Protein AF-A0A0Q4FLW7-F1 (afdb_monomer_lite)

pLDDT: mean 79.99, std 10.86, range [46.94, 91.44]

Radius of gyration: 12.94 Å; chains: 1; bounding box: 35×34×32 Å

Sequence (81 aa):
MASPAFAWTARFVAEQFGVEEDLVEEIASMAMQPEDGRIFIIDSNDDNSPSVTAFTRDGIDYLRETLGDPSSCYYRLSPRP

Secondary structure (DSSP, 8-state):
----S--EEHHHHHHHHTS-HHHHHHHHHHH--GGGTEEEEESSSSTTSPEEEEE-HHHHHHHHHHHH-TTSTTTTTSPP-

Structure (mmCIF, N/CA/C/O backbone):
data_AF-A0A0Q4FLW7-F1
#
_entry.id   AF-A0A0Q4FLW7-F1
#
loop_
_atom_site.group_PDB
_atom_site.id
_atom_site.type_symbol
_atom_site.label_atom_id
_atom_site.label_alt_id
_atom_site.label_comp_id
_atom_site.label_asym_id
_atom_site.label_entity_id
_atom_site.label_seq_id
_atom_site.pdbx_PDB_ins_code
_atom_site.Cartn_x
_atom_site.Cartn_y
_atom_site.Cartn_z
_atom_site.occupancy
_atom_site.B_iso_or_equiv
_atom_site.auth_seq_id
_atom_site.auth_comp_id
_atom_site.auth_asym_id
_atom_site.auth_atom_id
_atom_site.pdbx_PDB_model_num
ATOM 1 N N . MET A 1 1 ? 1.090 -21.031 0.881 1.00 46.94 1 MET A N 1
ATOM 2 C CA . MET A 1 1 ? 1.632 -19.681 0.639 1.00 46.94 1 MET A CA 1
ATOM 3 C C . MET A 1 1 ? 0.937 -19.147 -0.598 1.00 46.94 1 MET A C 1
ATOM 5 O O . MET A 1 1 ? 1.115 -19.726 -1.663 1.00 46.94 1 MET A O 1
ATOM 9 N N . ALA A 1 2 ? 0.042 -18.173 -0.444 1.00 54.56 2 ALA A N 1
ATOM 10 C CA . ALA A 1 2 ? -0.594 -17.537 -1.591 1.00 54.56 2 ALA A CA 1
ATOM 11 C C . ALA A 1 2 ? 0.444 -16.599 -2.211 1.00 54.56 2 ALA A C 1
ATOM 13 O O . ALA A 1 2 ? 0.896 -15.668 -1.556 1.00 54.56 2 ALA A O 1
ATOM 14 N N . SER A 1 3 ? 0.883 -16.893 -3.434 1.00 57.50 3 SER A N 1
ATOM 15 C CA . SER A 1 3 ? 1.678 -15.931 -4.189 1.00 57.50 3 SER A CA 1
ATOM 16 C C . SER A 1 3 ? 0.707 -14.844 -4.651 1.00 57.50 3 SER A C 1
ATOM 18 O O . SER A 1 3 ? -0.278 -15.190 -5.314 1.00 57.50 3 SER A O 1
ATOM 20 N N . PRO A 1 4 ? 0.888 -13.574 -4.259 1.00 61.72 4 PRO A N 1
ATOM 21 C CA . PRO A 1 4 ? -0.007 -12.513 -4.693 1.00 61.72 4 PRO A CA 1
ATOM 22 C C . PRO A 1 4 ? 0.047 -12.430 -6.223 1.00 61.72 4 PRO A C 1
ATOM 24 O O . PRO A 1 4 ? 1.081 -12.125 -6.805 1.00 61.72 4 PRO A O 1
ATOM 27 N N . ALA A 1 5 ? -1.067 -12.760 -6.882 1.00 71.38 5 ALA A N 1
ATOM 28 C CA . ALA A 1 5 ? -1.157 -12.759 -8.344 1.00 71.38 5 ALA A CA 1
ATOM 29 C C . ALA A 1 5 ? -1.197 -11.337 -8.929 1.00 71.38 5 ALA A C 1
ATOM 31 O O . ALA A 1 5 ? -0.929 -11.149 -10.113 1.00 71.38 5 ALA A O 1
ATOM 32 N N . PHE A 1 6 ? -1.543 -10.349 -8.098 1.00 80.94 6 PHE A N 1
ATOM 33 C CA . PHE A 1 6 ? -1.719 -8.956 -8.484 1.00 80.94 6 PHE A CA 1
ATOM 34 C C . PHE A 1 6 ? -1.245 -8.036 -7.355 1.00 80.94 6 PHE A C 1
ATOM 36 O O . PHE A 1 6 ? -1.418 -8.354 -6.174 1.00 80.94 6 PHE A O 1
ATOM 43 N N . ALA A 1 7 ? -0.678 -6.898 -7.742 1.00 87.69 7 ALA A N 1
ATOM 44 C CA . ALA A 1 7 ? -0.355 -5.781 -6.869 1.00 87.69 7 ALA A CA 1
ATOM 45 C C . ALA A 1 7 ? -0.933 -4.498 -7.479 1.00 87.69 7 ALA A C 1
ATOM 47 O O . ALA A 1 7 ? -1.078 -4.395 -8.700 1.00 87.69 7 ALA A O 1
ATOM 48 N N . TRP A 1 8 ? -1.263 -3.534 -6.629 1.00 89.88 8 TRP A N 1
ATOM 49 C CA . TRP A 1 8 ? -1.806 -2.238 -7.024 1.00 89.88 8 TRP A CA 1
ATOM 50 C C . TRP A 1 8 ? -0.832 -1.132 -6.652 1.00 89.88 8 TRP A C 1
ATOM 52 O O . TRP A 1 8 ? -0.215 -1.189 -5.597 1.00 89.88 8 TRP A O 1
ATOM 62 N N . THR A 1 9 ? -0.692 -0.121 -7.501 1.00 91.44 9 THR A N 1
ATOM 63 C CA . THR A 1 9 ? 0.205 1.009 -7.234 1.00 91.44 9 THR A CA 1
ATOM 64 C C . THR A 1 9 ? -0.294 1.863 -6.068 1.00 91.44 9 THR A C 1
ATOM 66 O O . THR A 1 9 ? -1.501 1.932 -5.821 1.00 91.44 9 THR A O 1
ATOM 69 N N . ALA A 1 10 ?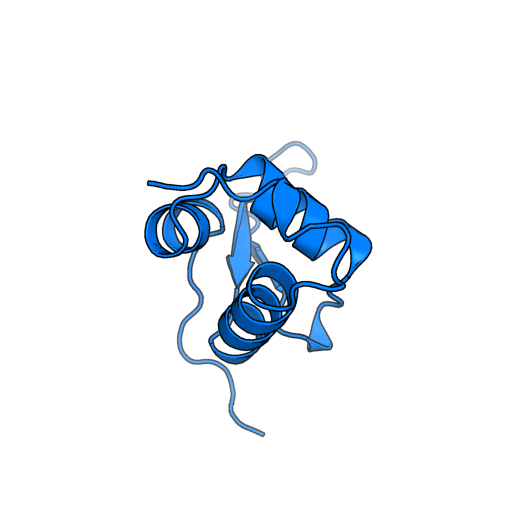 0.623 2.550 -5.382 1.00 89.31 10 ALA A N 1
ATOM 70 C CA . ALA A 1 10 ? 0.306 3.475 -4.296 1.00 89.31 10 ALA A CA 1
ATOM 71 C C . ALA A 1 10 ? -0.725 4.518 -4.719 1.00 89.31 10 ALA A C 1
ATOM 73 O O . ALA A 1 10 ? -1.729 4.686 -4.035 1.00 89.31 10 ALA A O 1
ATOM 74 N N . ARG A 1 11 ? -0.562 5.088 -5.916 1.00 88.38 11 ARG A N 1
ATOM 75 C CA . ARG A 1 11 ? -1.568 5.934 -6.556 1.00 88.38 11 ARG A CA 1
ATOM 76 C C . ARG A 1 11 ? -2.975 5.328 -6.578 1.00 88.38 11 ARG A C 1
ATOM 78 O O . ARG A 1 11 ? -3.920 5.972 -6.139 1.00 88.38 11 ARG A O 1
ATOM 85 N N . PHE A 1 12 ? -3.133 4.096 -7.075 1.00 89.50 12 PHE A N 1
ATOM 86 C CA . PHE A 1 12 ? -4.454 3.459 -7.149 1.00 89.50 12 PHE A CA 1
ATOM 87 C C . PHE A 1 12 ? -5.053 3.270 -5.753 1.00 89.50 12 PHE A C 1
ATOM 89 O O . PHE A 1 12 ? -6.241 3.498 -5.539 1.00 89.50 12 PHE A O 1
ATOM 96 N N . VAL A 1 13 ? -4.222 2.861 -4.798 1.00 89.44 13 VAL A N 1
ATOM 97 C CA . VAL A 1 13 ? -4.625 2.640 -3.409 1.00 89.44 13 VAL A CA 1
ATOM 98 C C . VAL A 1 13 ? -5.029 3.957 -2.733 1.00 89.44 13 VAL A C 1
ATOM 100 O O . VAL A 1 13 ? -6.058 4.009 -2.063 1.00 89.44 13 VAL A O 1
ATOM 103 N N . ALA A 1 14 ? -4.294 5.039 -2.983 1.00 88.12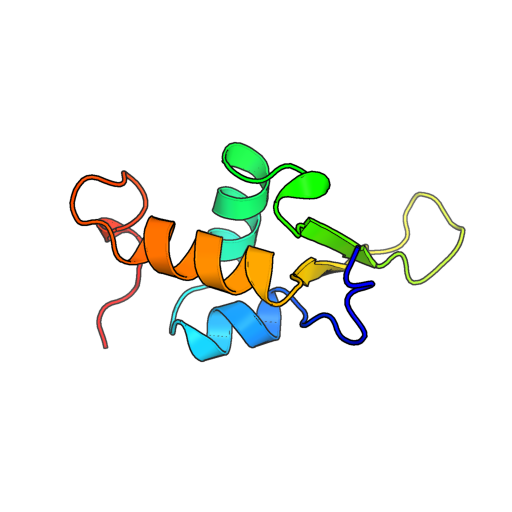 14 ALA A N 1
ATOM 104 C CA . ALA A 1 14 ? -4.616 6.382 -2.516 1.00 88.12 14 ALA A CA 1
ATOM 105 C C . ALA A 1 14 ? -5.963 6.872 -3.075 1.00 88.12 14 ALA A C 1
ATOM 107 O O . ALA A 1 14 ? -6.827 7.303 -2.309 1.00 88.12 14 ALA A O 1
ATOM 108 N N . GLU A 1 15 ? -6.199 6.689 -4.381 1.00 88.12 15 GLU A N 1
ATOM 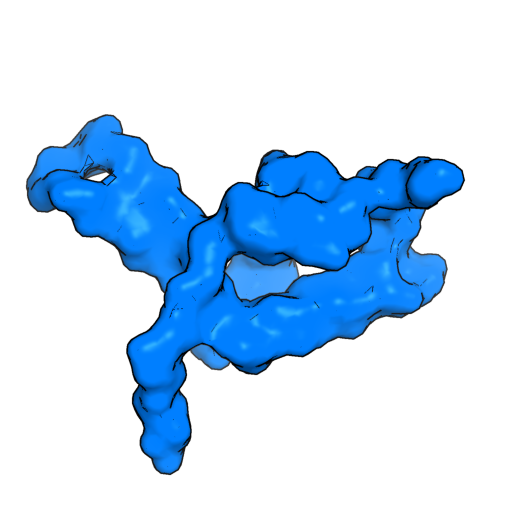109 C CA . GLU A 1 15 ? -7.488 6.992 -5.022 1.00 88.12 15 GLU A CA 1
ATOM 110 C C . GLU A 1 15 ? -8.642 6.170 -4.420 1.00 88.12 15 GLU A C 1
ATOM 112 O O . GLU A 1 15 ? -9.740 6.695 -4.236 1.00 88.12 15 GLU A O 1
ATOM 117 N N . GLN A 1 16 ? -8.409 4.899 -4.067 1.00 87.62 16 GLN A N 1
ATOM 118 C CA . GLN A 1 16 ? -9.416 4.057 -3.406 1.00 87.62 16 GLN A CA 1
ATOM 119 C C . GLN A 1 16 ? -9.749 4.523 -1.984 1.00 87.62 16 GLN A C 1
ATOM 121 O O . GLN A 1 16 ? -10.903 4.422 -1.564 1.00 87.62 16 GLN A O 1
ATOM 126 N N . PHE A 1 17 ? -8.758 5.014 -1.239 1.00 83.19 17 PHE A N 1
ATOM 127 C CA . PHE A 1 17 ? -8.945 5.498 0.129 1.00 83.19 17 PHE A CA 1
ATOM 128 C C . PHE A 1 17 ? -9.361 6.972 0.210 1.00 83.19 17 PHE A C 1
ATOM 130 O O . PHE A 1 17 ? -9.752 7.425 1.285 1.00 83.19 17 PHE A O 1
ATOM 137 N N . GLY A 1 18 ? -9.316 7.711 -0.904 1.00 85.19 18 GLY A N 1
ATOM 138 C CA . GLY A 1 18 ? -9.583 9.151 -0.928 1.00 85.19 18 GLY A CA 1
ATOM 139 C C . GLY A 1 18 ? -8.509 9.965 -0.203 1.00 85.19 18 GLY A C 1
ATOM 140 O O . GLY A 1 18 ? -8.802 11.035 0.325 1.00 85.19 18 GLY A O 1
ATOM 141 N N . VAL A 1 19 ? -7.283 9.443 -0.143 1.00 85.38 19 VAL A N 1
ATOM 142 C CA . VAL A 1 19 ? -6.136 10.079 0.516 1.00 85.38 19 VAL A CA 1
ATOM 143 C C . VAL A 1 19 ? -5.075 10.473 -0.506 1.00 85.38 19 VAL A C 1
ATOM 145 O O . VAL A 1 19 ? -5.134 10.070 -1.666 1.00 85.38 19 VAL A O 1
ATOM 148 N N . GLU A 1 20 ? -4.099 11.270 -0.079 1.00 86.75 20 GLU A N 1
ATOM 149 C CA . GLU A 1 20 ? -2.950 11.617 -0.915 1.00 86.75 20 GLU A CA 1
ATOM 150 C C . GLU A 1 20 ? -1.987 10.430 -1.050 1.00 86.75 20 GLU A C 1
ATOM 152 O O . GLU A 1 20 ? -1.817 9.642 -0.118 1.00 86.75 20 GLU A O 1
ATOM 157 N N . GLU A 1 21 ? -1.348 10.306 -2.216 1.00 87.50 21 GLU A N 1
ATOM 158 C CA . GLU A 1 21 ? -0.371 9.245 -2.495 1.00 87.50 21 GLU A CA 1
ATOM 159 C C . GLU A 1 21 ? 0.802 9.291 -1.511 1.00 87.50 21 GLU A C 1
ATOM 161 O O . GLU A 1 21 ? 1.142 8.258 -0.935 1.00 87.50 21 GLU A O 1
ATOM 166 N N . ASP A 1 22 ? 1.317 10.489 -1.217 1.00 86.38 22 ASP A N 1
ATOM 167 C CA . ASP A 1 22 ? 2.344 10.711 -0.196 1.00 86.38 22 ASP A CA 1
ATOM 168 C C . ASP A 1 22 ? 1.947 10.139 1.173 1.00 86.38 22 ASP A C 1
ATOM 170 O O . ASP A 1 22 ? 2.775 9.540 1.849 1.00 86.38 22 ASP A O 1
ATOM 174 N N . LEU A 1 23 ? 0.676 10.242 1.588 1.00 85.19 23 LEU A N 1
ATOM 175 C CA . LEU A 1 23 ? 0.243 9.682 2.873 1.00 85.19 23 LEU A CA 1
ATOM 176 C C . LEU A 1 23 ? 0.330 8.151 2.874 1.00 85.19 23 LEU A C 1
ATOM 178 O O . LEU A 1 23 ? 0.737 7.551 3.870 1.00 85.19 23 LEU A O 1
ATOM 182 N N . VAL A 1 24 ? -0.053 7.514 1.766 1.00 87.62 24 VAL A N 1
ATOM 183 C CA . VAL A 1 24 ? 0.044 6.056 1.619 1.00 87.62 24 VAL A CA 1
ATOM 184 C C . VAL A 1 24 ? 1.506 5.617 1.624 1.00 87.62 24 VAL A C 1
ATOM 186 O O . VAL A 1 24 ? 1.840 4.632 2.285 1.00 87.62 24 VAL A O 1
ATOM 189 N N . GLU A 1 25 ? 2.378 6.350 0.931 1.00 87.19 25 GLU A N 1
ATOM 190 C CA . GLU A 1 25 ? 3.815 6.074 0.922 1.00 87.19 25 GLU A CA 1
ATOM 191 C C . GLU A 1 25 ? 4.444 6.248 2.307 1.00 87.19 25 GLU A C 1
ATOM 193 O O . GLU A 1 25 ? 5.206 5.380 2.734 1.00 87.19 25 GLU A O 1
ATOM 198 N N . GLU A 1 26 ? 4.077 7.295 3.045 1.00 86.88 26 GLU A N 1
ATOM 199 C CA . GLU A 1 26 ? 4.554 7.540 4.409 1.00 86.88 26 GLU A CA 1
ATOM 200 C C . GLU A 1 26 ? 4.137 6.413 5.361 1.00 86.88 26 GLU A C 1
ATOM 202 O O . GLU A 1 26 ? 4.974 5.863 6.081 1.00 86.88 26 GLU A O 1
ATOM 207 N N . ILE A 1 27 ? 2.866 5.993 5.331 1.00 86.06 27 ILE A N 1
ATOM 208 C CA . ILE A 1 27 ? 2.387 4.874 6.159 1.00 86.06 27 ILE A CA 1
ATOM 209 C C . ILE A 1 27 ? 3.116 3.588 5.778 1.00 86.06 27 ILE A C 1
ATOM 211 O O . ILE A 1 27 ? 3.602 2.869 6.650 1.00 86.06 27 ILE A O 1
ATOM 215 N N . ALA A 1 28 ? 3.247 3.310 4.483 1.00 87.19 28 ALA A N 1
ATOM 216 C CA . ALA A 1 28 ? 3.976 2.144 4.013 1.00 87.19 28 ALA A CA 1
ATOM 217 C C . ALA A 1 28 ? 5.457 2.184 4.413 1.00 87.19 28 ALA A C 1
ATOM 219 O O . ALA A 1 28 ? 6.048 1.147 4.706 1.00 87.19 28 ALA A O 1
ATOM 220 N N . SER A 1 29 ? 6.061 3.371 4.449 1.00 85.38 29 SER A N 1
ATOM 221 C CA . SER A 1 29 ? 7.442 3.587 4.875 1.00 85.38 29 SER A CA 1
ATOM 222 C C . SER A 1 29 ? 7.648 3.352 6.366 1.00 85.38 29 SER A C 1
ATOM 224 O O . SER A 1 29 ? 8.633 2.727 6.761 1.00 85.38 29 SER A O 1
ATOM 226 N N . MET A 1 30 ? 6.711 3.815 7.191 1.00 83.44 30 MET A N 1
ATOM 227 C CA . MET A 1 30 ? 6.846 3.805 8.648 1.00 83.44 30 MET A CA 1
ATOM 228 C C . MET A 1 30 ? 6.273 2.549 9.314 1.00 83.44 30 MET A C 1
ATOM 230 O O . MET A 1 30 ? 6.764 2.155 10.372 1.00 83.44 30 MET A O 1
ATOM 234 N N . ALA A 1 31 ? 5.244 1.936 8.723 1.00 81.19 31 ALA A N 1
ATOM 235 C CA . ALA A 1 31 ? 4.453 0.882 9.356 1.00 81.19 31 ALA A CA 1
ATOM 236 C C . ALA A 1 31 ? 4.454 -0.458 8.603 1.00 81.19 31 ALA A C 1
ATOM 238 O O . ALA A 1 31 ? 4.090 -1.461 9.208 1.00 81.19 31 ALA A O 1
ATOM 239 N N . MET A 1 32 ? 4.873 -0.509 7.330 1.00 84.19 32 MET A N 1
ATOM 240 C CA . MET A 1 32 ? 4.818 -1.744 6.534 1.00 84.19 32 MET A CA 1
ATOM 241 C C . MET A 1 32 ? 6.199 -2.281 6.162 1.00 84.19 32 MET A C 1
ATOM 243 O O . MET A 1 32 ? 7.031 -1.600 5.553 1.00 84.19 32 MET A O 1
ATOM 247 N N . GLN A 1 33 ? 6.407 -3.561 6.449 1.00 81.56 33 GLN A N 1
ATOM 248 C CA . GLN A 1 33 ? 7.513 -4.347 5.923 1.00 81.56 33 GLN A CA 1
ATOM 249 C C . GLN A 1 33 ? 7.139 -4.975 4.569 1.00 81.56 33 GLN A C 1
ATOM 251 O O . GLN A 1 33 ? 5.964 -5.018 4.191 1.00 81.56 33 GLN A O 1
ATOM 256 N N . PRO A 1 34 ? 8.121 -5.502 3.810 1.00 78.56 34 PRO A N 1
ATOM 257 C CA . PRO A 1 34 ? 7.833 -6.228 2.574 1.00 78.56 34 PRO A CA 1
ATOM 258 C C . PRO A 1 34 ? 6.886 -7.416 2.789 1.00 78.56 34 PRO A C 1
ATOM 260 O O . PRO A 1 34 ? 6.084 -7.757 1.922 1.00 78.56 34 PRO A O 1
ATOM 263 N N . GLU A 1 35 ? 6.964 -8.027 3.972 1.00 81.31 35 GLU A N 1
ATOM 264 C CA . GLU A 1 35 ? 6.155 -9.178 4.380 1.00 81.31 35 GLU A CA 1
ATOM 265 C C . GLU A 1 35 ? 4.688 -8.805 4.633 1.00 81.31 35 GLU A C 1
ATOM 267 O O . GLU A 1 35 ? 3.804 -9.623 4.386 1.00 81.31 35 GLU A O 1
ATOM 272 N N . ASP A 1 36 ? 4.424 -7.551 5.016 1.00 81.31 36 ASP A N 1
ATOM 273 C CA . ASP A 1 36 ? 3.075 -6.999 5.202 1.00 81.31 36 ASP A CA 1
ATOM 274 C C . ASP A 1 36 ? 2.390 -6.666 3.865 1.00 81.31 36 ASP A C 1
ATOM 276 O O . ASP A 1 36 ? 1.278 -6.146 3.834 1.00 81.31 36 ASP A O 1
ATOM 280 N N . GLY A 1 37 ? 3.044 -6.950 2.734 1.00 83.88 37 GLY A N 1
ATOM 281 C CA . GLY A 1 37 ? 2.478 -6.744 1.404 1.00 83.88 37 GLY A CA 1
ATOM 282 C C . GLY A 1 37 ? 2.917 -5.459 0.711 1.00 83.88 37 GLY A C 1
ATOM 283 O O . GLY A 1 37 ? 2.284 -5.068 -0.272 1.00 83.88 37 GLY A O 1
ATOM 284 N N . ARG A 1 38 ? 3.992 -4.814 1.182 1.00 89.25 38 ARG A N 1
ATOM 285 C CA . ARG A 1 38 ? 4.648 -3.700 0.485 1.00 89.25 38 ARG A CA 1
ATOM 286 C C . ARG A 1 38 ? 5.642 -4.224 -0.552 1.00 89.25 38 ARG A C 1
ATOM 288 O O . ARG A 1 38 ? 6.550 -4.987 -0.236 1.00 89.25 38 ARG A O 1
ATOM 295 N N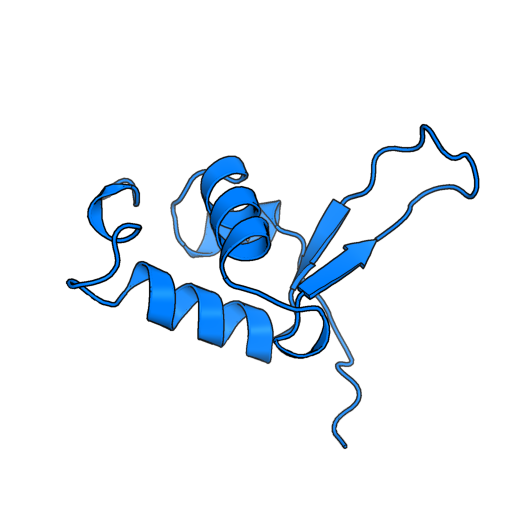 . ILE A 1 39 ? 5.507 -3.777 -1.792 1.00 88.44 39 ILE A N 1
ATOM 296 C CA . ILE A 1 39 ? 6.370 -4.164 -2.909 1.00 88.44 39 ILE A CA 1
ATOM 297 C C . ILE A 1 39 ? 6.896 -2.899 -3.580 1.00 88.44 39 ILE A C 1
ATOM 299 O O . ILE A 1 39 ? 6.168 -1.927 -3.747 1.00 88.44 39 ILE A O 1
ATOM 303 N N . PHE A 1 40 ? 8.156 -2.921 -4.005 1.00 86.25 40 PHE A N 1
ATOM 304 C CA . PHE A 1 40 ? 8.717 -1.878 -4.857 1.00 86.25 40 PHE A CA 1
ATOM 305 C C . PHE A 1 40 ? 8.794 -2.380 -6.294 1.00 86.25 40 PHE A C 1
ATOM 307 O O . PHE A 1 40 ? 9.381 -3.430 -6.563 1.00 86.25 40 PHE A O 1
ATOM 314 N N . ILE A 1 41 ? 8.194 -1.631 -7.213 1.00 85.19 41 ILE A N 1
ATOM 315 C CA . ILE A 1 41 ? 8.296 -1.868 -8.649 1.00 85.19 41 ILE A CA 1
ATOM 316 C C . ILE A 1 41 ? 9.404 -0.963 -9.176 1.00 85.19 41 ILE A C 1
ATOM 318 O O . ILE A 1 41 ? 9.294 0.261 -9.131 1.00 85.19 41 ILE A O 1
ATOM 322 N N . ILE A 1 42 ? 10.478 -1.579 -9.660 1.00 84.81 42 ILE A N 1
ATOM 323 C CA . ILE A 1 42 ? 11.614 -0.889 -10.269 1.00 84.81 42 ILE A CA 1
ATOM 324 C C . ILE A 1 42 ? 11.443 -0.981 -11.789 1.00 84.81 42 ILE A C 1
ATOM 326 O O . ILE A 1 42 ? 11.456 -2.081 -12.341 1.00 84.81 42 ILE A O 1
ATOM 330 N N . ASP A 1 43 ? 11.253 0.160 -12.454 1.00 79.81 43 ASP A N 1
ATOM 331 C CA . ASP A 1 43 ? 10.986 0.223 -13.903 1.00 79.81 43 ASP A CA 1
ATOM 332 C C . ASP A 1 43 ? 12.236 -0.062 -14.754 1.00 79.81 43 ASP A C 1
ATOM 334 O O . ASP A 1 43 ? 12.157 -0.616 -15.849 1.00 79.81 43 ASP A O 1
ATOM 338 N N . SER A 1 44 ? 13.418 0.265 -14.230 1.00 83.19 44 SER A N 1
ATOM 339 C CA . SER A 1 44 ? 14.686 0.136 -14.942 1.00 83.19 44 SER A CA 1
ATOM 340 C C . SER A 1 44 ? 15.818 -0.265 -13.998 1.00 83.19 44 SER A C 1
ATOM 342 O O . SER A 1 44 ? 15.825 0.078 -12.823 1.00 83.19 44 SER A O 1
ATOM 344 N N . ASN A 1 45 ? 16.807 -0.990 -14.524 1.00 80.25 45 ASN A N 1
ATOM 345 C CA . ASN A 1 45 ? 17.974 -1.468 -13.774 1.00 80.25 45 ASN A CA 1
ATOM 346 C C . ASN A 1 45 ? 19.009 -0.356 -13.477 1.00 80.25 45 ASN A C 1
ATOM 348 O O . ASN A 1 45 ? 20.140 -0.654 -13.098 1.00 80.25 45 ASN A O 1
ATOM 352 N N . ASP A 1 46 ? 18.656 0.909 -13.714 1.00 81.12 46 ASP A N 1
ATOM 353 C CA . ASP A 1 46 ? 19.461 2.070 -13.338 1.00 81.12 46 ASP A CA 1
ATOM 354 C C . ASP A 1 46 ? 19.080 2.528 -11.925 1.00 81.12 46 ASP A C 1
ATOM 356 O O . ASP A 1 46 ? 17.897 2.691 -11.629 1.00 81.12 46 ASP A O 1
ATOM 360 N N . ASP A 1 47 ? 20.083 2.749 -11.075 1.00 72.00 47 ASP A N 1
ATOM 361 C CA . ASP A 1 47 ? 19.929 3.083 -9.650 1.00 72.00 47 ASP A CA 1
ATOM 362 C C . ASP A 1 47 ? 19.155 4.400 -9.415 1.00 72.00 47 ASP A C 1
ATOM 364 O O . ASP A 1 47 ? 18.575 4.595 -8.352 1.00 72.00 47 ASP A O 1
ATOM 368 N N . ASN A 1 48 ? 19.088 5.290 -10.417 1.00 73.62 48 ASN A N 1
ATOM 369 C CA . ASN A 1 48 ? 18.311 6.536 -10.356 1.00 73.62 48 ASN A CA 1
ATOM 370 C C . ASN A 1 48 ? 16.904 6.416 -10.962 1.00 73.62 48 ASN A C 1
ATOM 372 O O . ASN A 1 48 ? 16.211 7.426 -11.115 1.00 73.62 48 ASN A O 1
ATOM 376 N N . SER A 1 49 ? 16.477 5.218 -11.361 1.00 71.69 49 SER A N 1
ATOM 377 C CA . SER A 1 49 ? 15.153 5.038 -11.955 1.00 71.69 49 SER A CA 1
ATOM 378 C C . SER A 1 49 ? 14.065 5.267 -10.904 1.00 71.69 49 SER A C 1
ATOM 380 O O . SER A 1 49 ? 14.197 4.788 -9.775 1.00 71.69 49 SER A O 1
ATOM 382 N N . PRO A 1 50 ? 12.965 5.958 -11.253 1.00 75.12 50 PRO A N 1
ATOM 383 C CA . PRO A 1 50 ? 11.842 6.107 -10.342 1.00 75.12 50 PRO A CA 1
ATOM 384 C C . PRO A 1 50 ? 11.296 4.719 -9.993 1.00 75.12 50 PRO A C 1
ATOM 386 O O . PRO A 1 50 ? 10.952 3.931 -10.876 1.00 75.12 50 PRO A O 1
ATOM 389 N N . SER A 1 51 ? 11.246 4.415 -8.699 1.00 81.56 51 SER A N 1
ATOM 390 C CA . SER A 1 51 ? 10.557 3.230 -8.197 1.00 81.56 51 SER A CA 1
ATOM 391 C C . SER A 1 51 ? 9.134 3.607 -7.812 1.00 81.56 51 SER A C 1
ATOM 393 O O . SER A 1 51 ? 8.875 4.726 -7.374 1.00 81.56 51 SER A O 1
ATOM 395 N N . VAL A 1 52 ? 8.205 2.679 -8.019 1.00 86.00 52 VAL A N 1
ATOM 396 C CA . VAL A 1 52 ? 6.798 2.856 -7.659 1.00 86.00 52 VAL A CA 1
ATOM 397 C C . VAL A 1 52 ? 6.476 1.898 -6.528 1.00 86.00 52 VAL A C 1
ATOM 399 O O . VAL A 1 52 ? 6.651 0.682 -6.667 1.00 86.00 52 VAL A O 1
ATOM 402 N N . THR A 1 53 ? 5.978 2.428 -5.415 1.00 89.31 53 THR A N 1
ATOM 403 C CA . THR A 1 53 ? 5.457 1.591 -4.337 1.00 89.31 53 THR A CA 1
ATOM 404 C C . THR A 1 53 ? 4.150 0.941 -4.791 1.00 89.31 53 THR A C 1
ATOM 406 O O . THR A 1 53 ? 3.261 1.589 -5.349 1.00 89.31 53 THR A O 1
ATOM 409 N N . ALA A 1 54 ? 4.026 -0.361 -4.569 1.00 90.06 54 ALA A N 1
ATOM 410 C CA . ALA A 1 54 ? 2.833 -1.138 -4.850 1.00 90.06 54 ALA A CA 1
ATOM 411 C C . ALA A 1 54 ? 2.477 -2.036 -3.664 1.00 90.06 54 ALA A C 1
ATOM 413 O O . ALA A 1 54 ? 3.323 -2.409 -2.854 1.00 90.06 54 ALA A O 1
ATOM 414 N N . PHE A 1 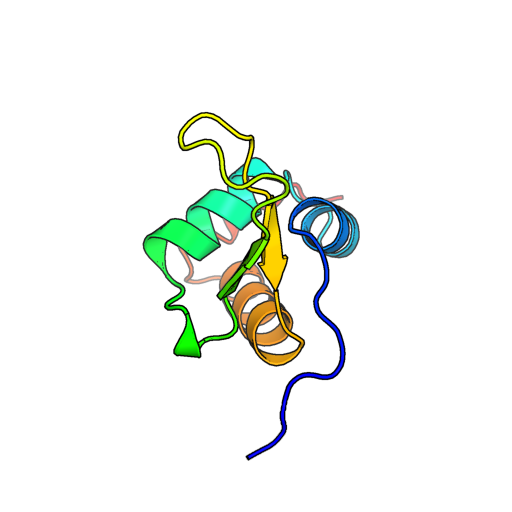55 ? 1.2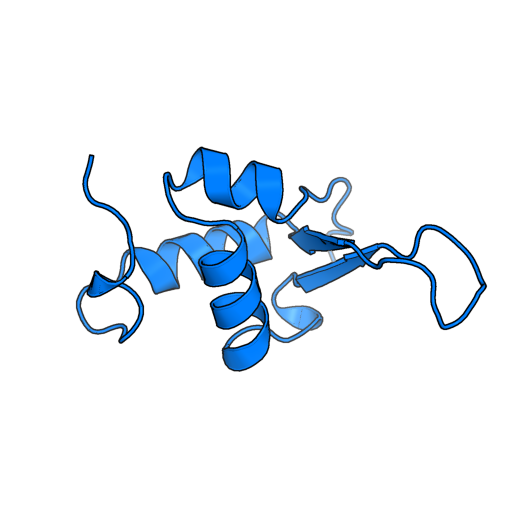06 -2.404 -3.579 1.00 90.69 55 PHE A N 1
ATOM 415 C CA . PHE A 1 55 ? 0.636 -3.134 -2.462 1.00 90.69 55 PHE A CA 1
ATOM 416 C C . PHE A 1 55 ? -0.053 -4.400 -2.942 1.00 90.69 55 PHE A C 1
ATOM 418 O O . PHE A 1 55 ? -0.766 -4.403 -3.950 1.00 90.69 55 PHE A O 1
ATOM 425 N N . THR A 1 56 ? 0.144 -5.486 -2.204 1.00 91.06 56 THR A N 1
ATOM 426 C CA . THR A 1 56 ? -0.671 -6.693 -2.345 1.00 91.06 56 THR A CA 1
ATOM 427 C C . THR A 1 56 ? -2.040 -6.475 -1.709 1.00 91.06 56 THR A C 1
ATOM 429 O O . THR A 1 56 ? -2.312 -5.453 -1.080 1.00 91.06 56 THR A O 1
ATOM 432 N N . ARG A 1 57 ? -2.921 -7.467 -1.840 1.00 88.25 57 ARG A N 1
ATOM 433 C CA . ARG A 1 57 ? -4.226 -7.425 -1.182 1.00 88.25 57 ARG A CA 1
ATOM 434 C C . ARG A 1 57 ? -4.101 -7.321 0.341 1.00 88.25 57 ARG A C 1
ATOM 436 O O . ARG A 1 57 ? -4.824 -6.526 0.925 1.00 88.25 57 ARG A O 1
ATOM 443 N N . ASP A 1 58 ? -3.188 -8.081 0.943 1.00 87.62 58 ASP A N 1
ATOM 444 C CA . ASP A 1 58 ? -2.893 -8.010 2.379 1.00 87.62 58 ASP A CA 1
ATOM 445 C C . ASP A 1 58 ? -2.367 -6.625 2.775 1.00 87.62 58 ASP A C 1
ATOM 447 O O . ASP A 1 58 ? -2.836 -6.048 3.751 1.00 87.62 58 ASP A O 1
ATOM 451 N N . GLY A 1 59 ? -1.490 -6.029 1.959 1.00 88.94 59 GLY A N 1
ATOM 452 C CA . GLY A 1 59 ? -0.984 -4.683 2.223 1.00 88.94 59 GLY A CA 1
ATOM 453 C C . GLY A 1 59 ? -2.062 -3.599 2.163 1.00 88.94 59 GLY A C 1
ATOM 454 O O . GLY A 1 59 ? -2.062 -2.672 2.970 1.00 88.94 59 GLY A O 1
ATOM 455 N N . ILE A 1 60 ? -3.024 -3.730 1.247 1.00 89.44 60 ILE A N 1
ATOM 456 C CA . ILE A 1 60 ? -4.186 -2.831 1.185 1.00 89.44 60 ILE A CA 1
ATOM 457 C C . ILE A 1 60 ? -5.076 -3.004 2.422 1.00 89.44 60 ILE A C 1
ATOM 459 O O . ILE A 1 60 ? -5.585 -2.011 2.939 1.00 89.44 60 ILE A O 1
ATOM 463 N N . ASP A 1 61 ? -5.274 -4.235 2.898 1.00 88.12 61 ASP A N 1
ATOM 464 C CA . ASP A 1 61 ? -6.069 -4.498 4.103 1.00 88.12 61 ASP A CA 1
ATOM 465 C C . ASP A 1 61 ? -5.409 -3.862 5.337 1.00 88.12 61 ASP A C 1
ATOM 467 O O . ASP A 1 61 ? -6.052 -3.089 6.047 1.00 88.12 61 ASP A O 1
ATOM 471 N N . TYR A 1 62 ? -4.091 -4.030 5.481 1.00 87.44 62 TYR A N 1
ATOM 472 C CA . TYR A 1 62 ? -3.299 -3.388 6.532 1.00 87.44 62 TYR A CA 1
ATOM 473 C C . TYR A 1 62 ? -3.403 -1.855 6.498 1.00 87.44 62 TYR A C 1
ATOM 475 O O . TYR A 1 62 ? -3.618 -1.204 7.526 1.00 87.44 62 TYR A O 1
ATOM 483 N N . LEU A 1 63 ? -3.281 -1.252 5.309 1.00 87.25 63 LEU A N 1
ATOM 484 C CA . LEU A 1 63 ? -3.439 0.195 5.133 1.00 87.25 63 LEU A CA 1
ATOM 485 C C . LEU A 1 63 ? -4.842 0.656 5.524 1.00 87.25 63 LEU A C 1
ATOM 487 O O . LEU A 1 63 ? -4.993 1.679 6.190 1.00 87.25 63 LEU A O 1
ATOM 491 N N . ARG A 1 64 ? -5.868 -0.107 5.144 1.00 86.56 64 ARG A N 1
ATOM 492 C CA . ARG A 1 64 ? -7.262 0.185 5.477 1.00 86.56 64 ARG A CA 1
ATOM 493 C C . ARG A 1 64 ? -7.505 0.139 6.982 1.00 86.56 64 ARG A C 1
ATOM 495 O O . ARG A 1 64 ? -8.211 1.005 7.498 1.00 86.56 64 ARG A O 1
ATOM 502 N N . GLU A 1 65 ? -6.935 -0.839 7.678 1.00 85.19 65 GLU A N 1
ATOM 503 C CA . GLU A 1 65 ? -7.000 -0.926 9.139 1.00 85.19 65 GLU A CA 1
ATOM 504 C C . GLU A 1 65 ? -6.257 0.245 9.794 1.00 85.19 65 GLU A C 1
ATOM 506 O O . GLU A 1 65 ? -6.807 0.914 10.666 1.00 85.19 65 GLU A O 1
ATOM 511 N N . THR A 1 66 ? -5.058 0.572 9.308 1.00 84.44 66 THR A N 1
ATOM 512 C CA . THR A 1 66 ? -4.223 1.660 9.848 1.00 84.44 66 THR A CA 1
ATOM 513 C C . THR A 1 66 ? -4.844 3.045 9.644 1.00 84.44 66 THR A C 1
ATOM 515 O O . THR A 1 66 ? -4.758 3.898 10.528 1.00 84.44 66 THR A O 1
ATOM 518 N N . LEU A 1 67 ? -5.473 3.285 8.490 1.00 81.38 67 LEU A N 1
ATOM 519 C CA . LEU A 1 67 ? -6.177 4.532 8.172 1.00 81.38 67 LEU A CA 1
ATOM 520 C C . LEU A 1 67 ? -7.564 4.608 8.821 1.00 81.38 67 LEU A C 1
ATOM 522 O O . LEU A 1 67 ? -8.067 5.705 9.057 1.00 81.38 67 LEU A O 1
ATOM 526 N N . GLY A 1 68 ? -8.195 3.459 9.068 1.00 76.88 68 GLY A N 1
ATOM 527 C CA . GLY A 1 68 ? -9.521 3.351 9.671 1.00 76.88 68 GLY A CA 1
ATOM 528 C C . GLY A 1 68 ? -9.517 3.358 11.199 1.00 76.88 68 GLY A C 1
ATOM 529 O O . GLY A 1 68 ? -10.550 3.670 11.796 1.00 76.88 68 GLY A O 1
ATOM 530 N N . ASP A 1 69 ? -8.389 3.039 11.837 1.00 76.75 69 ASP A N 1
ATOM 531 C CA . ASP A 1 69 ? -8.279 3.021 13.293 1.00 76.75 69 ASP A CA 1
ATOM 532 C C . ASP A 1 69 ? -8.238 4.450 13.868 1.00 76.75 69 ASP A C 1
ATOM 534 O O . ASP A 1 69 ? -7.289 5.187 13.616 1.00 76.75 69 ASP A O 1
ATOM 538 N N . PRO A 1 70 ? -9.219 4.867 14.689 1.00 66.19 70 PRO A N 1
ATOM 539 C CA . PRO A 1 70 ? -9.295 6.229 15.219 1.00 66.19 70 PRO A CA 1
ATOM 540 C C . PRO A 1 70 ? -8.192 6.583 16.230 1.00 66.19 70 PRO A C 1
ATOM 542 O O . PRO A 1 70 ? -8.078 7.752 16.612 1.00 66.19 70 PRO A O 1
ATOM 545 N N . SER A 1 71 ? -7.412 5.598 16.682 1.00 67.75 71 SER A N 1
ATOM 546 C CA . SER A 1 71 ? -6.265 5.773 17.583 1.00 67.75 71 SER A CA 1
ATOM 547 C C . SER A 1 71 ? -4.943 5.884 16.816 1.00 67.75 71 SER A C 1
ATOM 549 O O . SER A 1 71 ? -3.939 6.309 17.390 1.00 67.75 71 SER A O 1
ATOM 551 N N . SER A 1 72 ? -4.943 5.545 15.527 1.00 69.44 72 SER A N 1
ATOM 552 C CA . SER A 1 72 ? -3.814 5.714 14.625 1.00 69.44 72 SER A CA 1
ATOM 553 C C . SER A 1 72 ? -3.493 7.195 14.444 1.00 69.44 72 SER A C 1
ATOM 555 O O . SER A 1 72 ? -4.370 8.026 14.184 1.00 69.44 72 SER A O 1
ATOM 557 N N . CYS A 1 73 ? -2.209 7.543 14.532 1.00 71.44 73 CYS A N 1
ATOM 558 C CA . CYS A 1 73 ? -1.741 8.898 14.242 1.00 71.44 73 CYS A CA 1
ATOM 559 C C . CYS A 1 73 ? -2.033 9.325 12.790 1.00 71.44 73 CYS A C 1
ATOM 561 O O . CYS A 1 73 ? -2.071 10.524 12.513 1.00 71.44 73 CYS A O 1
ATOM 563 N N . TYR A 1 74 ? -2.321 8.370 11.899 1.00 69.06 74 TYR A N 1
ATOM 564 C CA . TYR A 1 74 ? -2.651 8.606 10.495 1.00 69.06 74 TYR A CA 1
ATOM 565 C C . TYR A 1 74 ? -4.145 8.855 10.231 1.00 69.06 74 TYR A C 1
ATOM 567 O O . TYR A 1 74 ? -4.491 9.441 9.209 1.00 69.06 74 TYR A O 1
ATOM 575 N N . TYR A 1 75 ? -5.040 8.526 11.169 1.00 64.69 75 TYR A N 1
ATOM 576 C CA . TYR A 1 75 ? -6.497 8.671 11.001 1.00 64.69 75 TYR A CA 1
ATOM 577 C C . TYR A 1 75 ? -6.960 10.109 10.721 1.00 64.69 75 TYR A C 1
ATOM 579 O O . TYR A 1 75 ? -7.961 10.339 10.044 1.00 64.69 75 TYR A O 1
ATOM 587 N N . ARG A 1 76 ? -6.246 11.106 11.261 1.00 63.34 76 ARG A N 1
ATOM 588 C CA . ARG A 1 76 ? -6.557 12.532 11.051 1.00 63.34 76 ARG A CA 1
ATOM 589 C C . ARG A 1 76 ? -5.930 13.129 9.793 1.00 63.34 76 ARG A C 1
ATOM 591 O O . ARG A 1 76 ? -6.264 14.266 9.470 1.00 63.34 76 ARG A O 1
ATOM 598 N N . LEU A 1 77 ? -5.017 12.406 9.146 1.00 62.94 77 LEU A N 1
ATOM 599 C CA . LEU A 1 77 ? -4.354 12.838 7.915 1.00 62.94 77 LEU A CA 1
ATOM 600 C C . LEU A 1 77 ? -5.154 12.439 6.669 1.00 62.94 77 LEU A C 1
ATOM 602 O O . LEU A 1 77 ? -4.948 13.014 5.607 1.00 62.94 77 LEU A O 1
ATOM 606 N N . SER A 1 78 ? -6.115 11.524 6.807 1.00 58.12 78 SER A N 1
ATOM 607 C CA . SER A 1 78 ? -7.090 11.202 5.768 1.00 58.12 78 SER A CA 1
ATOM 608 C C . SER A 1 78 ? -7.963 12.432 5.464 1.00 58.12 78 SER A C 1
ATOM 610 O O . SER A 1 78 ? -8.668 12.904 6.369 1.00 58.12 78 SER A O 1
ATOM 612 N N . PRO A 1 79 ? -7.981 12.964 4.226 1.00 50.94 79 PRO A N 1
ATOM 613 C CA . PRO A 1 79 ? -8.955 13.969 3.831 1.00 50.94 79 PRO A CA 1
ATOM 614 C C . PRO A 1 79 ? -10.348 13.363 4.012 1.00 50.94 79 PRO A C 1
ATOM 616 O O . PRO A 1 79 ? -10.671 12.325 3.436 1.00 50.94 79 PRO A O 1
ATOM 619 N N . ARG A 1 80 ? -11.182 13.962 4.867 1.00 54.78 80 ARG A N 1
ATOM 620 C CA . ARG A 1 80 ? -12.605 13.603 4.884 1.00 54.78 80 ARG A CA 1
ATOM 621 C C . ARG A 1 80 ? -13.248 14.103 3.583 1.00 54.78 80 ARG A C 1
ATOM 623 O O . ARG A 1 80 ? -12.868 15.189 3.146 1.00 54.78 80 ARG A O 1
ATOM 630 N N . PRO A 1 81 ? -14.186 13.339 2.993 1.00 55.09 81 PRO A N 1
ATOM 631 C CA . PRO A 1 81 ? -14.910 13.757 1.793 1.00 55.09 81 PRO A CA 1
ATOM 632 C C . PRO A 1 81 ? -15.705 15.050 2.010 1.00 55.09 81 PRO A C 1
ATOM 634 O O . PRO A 1 81 ? -16.113 15.316 3.169 1.00 55.09 81 PRO A O 1
#

Foldseek 3Di:
DDDQPDKAFLVVLCVVLQADSVLSVVCCVPPNDVVQFWDWAFPDPDPPGDITIIGGPSNSVVVCCLCVDPVHPNVVRRDDD